Protein AF-A0A969PY31-F1 (afdb_monomer_lite)

Radius of gyration: 26.88 Å; chains: 1; bounding box: 87×20×40 Å

pLDDT: mean 84.62, std 10.89, range [54.22, 97.44]

Secondary structure (DSSP, 8-state):
-HHHHHHHHHHHHHHHHHHHHHHHHS-S----SS-----TT--EEEEEEEEE--TTTHHHHHHHHHHHHHHHGGGSTTEEEEEEEE-TTSSEEEEEEEEETTS--

Foldseek 3Di:
DVVVVVVVVVVVVVVVVVVVVVVVPDPPDPDDPDDDDDPPPDQKDKDKDKDFFALVCQVVVQVVVVVCCVPPQVPDAFWDDKDWDADPRRGIIMIITIGRNVRPD

Structure (mmCIF, N/CA/C/O backbone):
data_AF-A0A969PY31-F1
#
_entry.id   AF-A0A969PY31-F1
#
loop_
_atom_site.group_PDB
_atom_site.id
_atom_site.type_symbol
_atom_sit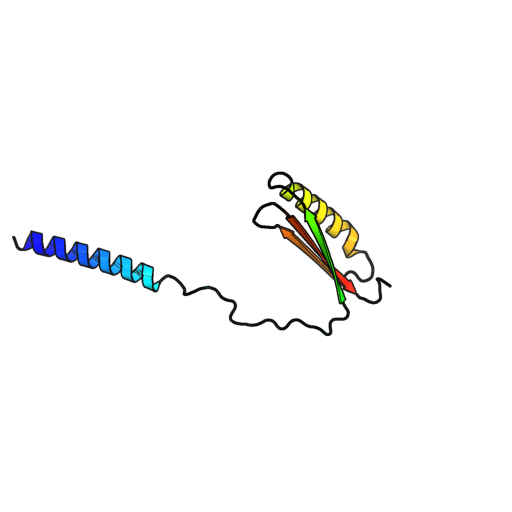e.label_atom_id
_atom_site.label_alt_id
_atom_site.label_comp_id
_atom_site.label_asym_id
_atom_site.label_entity_id
_atom_site.label_seq_id
_atom_site.pdbx_PDB_ins_code
_atom_site.Cartn_x
_atom_site.Cartn_y
_atom_site.Cartn_z
_atom_site.occupancy
_atom_site.B_iso_or_equiv
_atom_site.auth_seq_id
_atom_site.auth_comp_id
_atom_site.auth_asym_id
_atom_site.auth_atom_id
_atom_site.pdbx_PDB_model_num
ATOM 1 N N . MET A 1 1 ? -63.703 8.293 -23.814 1.00 60.44 1 MET A N 1
ATOM 2 C CA . MET A 1 1 ? -62.860 7.071 -23.791 1.00 60.44 1 MET A CA 1
ATOM 3 C C . MET A 1 1 ? -61.500 7.257 -24.470 1.00 60.44 1 MET A C 1
ATOM 5 O O . MET A 1 1 ? -60.507 6.831 -23.893 1.00 60.44 1 MET A O 1
ATOM 9 N N . LEU A 1 2 ? -61.414 7.957 -25.611 1.00 67.31 2 LEU A N 1
ATOM 10 C CA . LEU A 1 2 ? -60.161 8.191 -26.355 1.00 67.31 2 LEU A CA 1
ATOM 11 C C . LEU A 1 2 ? -59.028 8.828 -25.516 1.00 67.31 2 LEU A C 1
ATOM 13 O O . LEU A 1 2 ? -57.906 8.336 -25.511 1.00 67.31 2 LEU A O 1
ATOM 17 N N . ASN A 1 3 ? -59.338 9.850 -24.710 1.00 65.19 3 ASN A N 1
ATOM 18 C CA . ASN A 1 3 ? -58.343 10.569 -23.894 1.00 65.19 3 ASN A CA 1
ATOM 19 C C . ASN A 1 3 ? -57.692 9.707 -22.788 1.00 65.19 3 ASN A C 1
ATOM 21 O O . ASN A 1 3 ? -56.556 9.936 -22.376 1.00 65.19 3 ASN A O 1
ATOM 25 N N . LEU A 1 4 ? -58.415 8.692 -22.306 1.00 69.56 4 LEU A N 1
ATOM 26 C CA . LEU A 1 4 ? -57.938 7.737 -21.298 1.00 69.56 4 LEU A CA 1
ATOM 27 C C . LEU A 1 4 ? -56.994 6.697 -21.918 1.00 69.56 4 LEU A C 1
ATOM 29 O O . LEU A 1 4 ? -56.037 6.272 -21.276 1.00 69.56 4 LEU A O 1
ATOM 33 N N . LEU A 1 5 ? -57.245 6.336 -23.177 1.00 72.00 5 LEU A N 1
ATOM 34 C CA . LEU A 1 5 ? -56.416 5.440 -23.980 1.00 72.00 5 LEU A CA 1
ATOM 35 C C . LEU A 1 5 ? -55.081 6.103 -24.350 1.00 72.00 5 LEU A C 1
ATOM 37 O O . LEU A 1 5 ? -54.029 5.515 -24.113 1.00 72.00 5 LEU A O 1
ATOM 41 N N . VAL A 1 6 ? -55.116 7.364 -24.797 1.00 78.19 6 VAL A N 1
ATOM 42 C CA . VAL A 1 6 ? -53.911 8.151 -25.119 1.00 78.19 6 VAL A CA 1
ATOM 43 C C . VAL A 1 6 ? -53.005 8.307 -23.893 1.00 78.19 6 VAL A C 1
ATOM 45 O O . VAL A 1 6 ? -51.821 7.992 -23.961 1.00 78.19 6 VAL A O 1
ATOM 48 N N . ARG A 1 7 ? -53.558 8.682 -22.729 1.00 73.56 7 ARG A N 1
ATOM 49 C CA . ARG A 1 7 ? -52.777 8.827 -21.484 1.00 73.56 7 ARG A CA 1
ATOM 50 C C . ARG A 1 7 ? -52.103 7.530 -21.030 1.00 73.56 7 ARG A C 1
ATOM 52 O O . ARG A 1 7 ? -50.998 7.579 -20.492 1.00 73.56 7 ARG A O 1
ATOM 59 N N . LYS A 1 8 ? -52.757 6.378 -21.209 1.00 78.94 8 LYS A N 1
ATOM 60 C CA . LYS A 1 8 ? -52.165 5.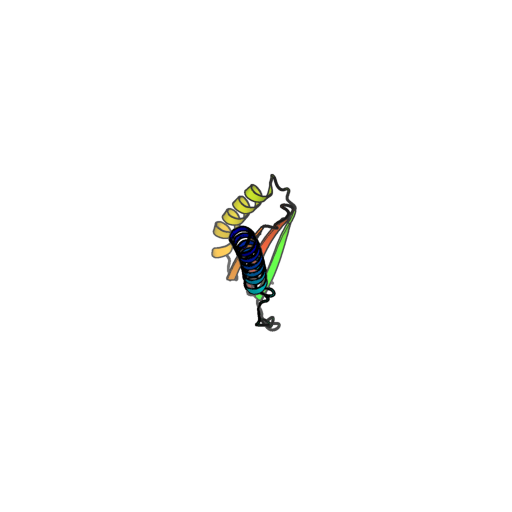070 -20.885 1.00 78.94 8 LYS A CA 1
ATOM 61 C C . LYS A 1 8 ? -51.022 4.730 -21.841 1.00 78.94 8 LYS A C 1
ATOM 63 O O . LYS A 1 8 ? -49.981 4.270 -21.384 1.00 78.94 8 LYS A O 1
ATOM 68 N N . PHE A 1 9 ? -51.188 5.025 -23.129 1.00 85.31 9 PHE A N 1
ATOM 69 C CA . PHE A 1 9 ? -50.170 4.769 -24.144 1.00 85.31 9 PHE A CA 1
ATOM 70 C C . PHE A 1 9 ? -48.913 5.620 -23.930 1.00 85.31 9 PHE A C 1
ATOM 72 O O . PHE A 1 9 ? -47.805 5.089 -23.944 1.00 85.31 9 PHE A O 1
ATOM 79 N N . THR A 1 10 ? -49.072 6.914 -23.630 1.00 82.94 10 THR A N 1
ATOM 80 C CA . THR A 1 10 ? -47.938 7.806 -23.344 1.00 82.94 10 THR A CA 1
ATOM 81 C C . THR A 1 10 ? -47.139 7.324 -22.135 1.00 82.94 10 THR A C 1
ATOM 83 O O . THR A 1 10 ? -45.919 7.264 -22.209 1.00 82.94 10 THR A O 1
ATOM 86 N N . LYS A 1 11 ? -47.805 6.900 -21.050 1.00 85.88 11 LYS A N 1
ATOM 87 C CA . LYS A 1 11 ? -47.117 6.363 -19.863 1.00 85.88 11 LYS A CA 1
ATOM 88 C C . LYS A 1 11 ? -46.282 5.125 -20.182 1.00 85.88 11 LYS A C 1
ATOM 90 O O . LYS A 1 11 ? -45.146 5.034 -19.731 1.00 85.88 11 LYS A O 1
ATOM 95 N N . ILE A 1 12 ? -46.832 4.191 -20.959 1.00 89.19 12 ILE A N 1
ATOM 96 C CA . ILE A 1 12 ? -46.109 2.979 -21.364 1.00 89.19 12 ILE A CA 1
ATOM 97 C C . ILE A 1 12 ? -44.897 3.357 -22.220 1.00 89.19 12 ILE A C 1
ATOM 99 O O . ILE A 1 12 ? -43.795 2.894 -21.942 1.00 89.19 12 ILE A O 1
ATOM 103 N N . ALA A 1 13 ? -45.074 4.253 -23.195 1.00 89.19 13 ALA A N 1
ATOM 104 C CA . ALA A 1 13 ? -43.984 4.717 -24.048 1.00 89.19 13 ALA A CA 1
ATOM 105 C C . ALA A 1 13 ? -42.852 5.371 -23.238 1.00 89.19 13 ALA A C 1
ATOM 107 O O . ALA A 1 13 ? -41.686 5.074 -23.479 1.00 89.19 13 ALA A O 1
ATOM 108 N N . THR A 1 14 ? -43.175 6.200 -22.239 1.00 88.25 14 THR A N 1
ATOM 109 C CA . THR A 1 14 ? -42.166 6.832 -21.375 1.00 88.25 14 THR A CA 1
ATOM 110 C C . THR A 1 14 ? -41.409 5.811 -20.525 1.00 88.25 14 THR A C 1
ATOM 112 O O . THR A 1 14 ? -40.192 5.912 -20.407 1.00 88.25 14 THR A O 1
ATOM 115 N N . ILE A 1 15 ? -42.099 4.811 -19.964 1.00 90.19 15 ILE A N 1
ATOM 116 C CA . ILE A 1 15 ? -41.453 3.747 -19.178 1.00 90.19 15 ILE A CA 1
ATOM 117 C C . ILE A 1 15 ? -40.502 2.938 -20.062 1.00 90.19 15 ILE A C 1
ATOM 119 O O . ILE A 1 15 ? -39.364 2.689 -19.674 1.00 90.19 15 ILE A O 1
ATOM 123 N N . VAL A 1 16 ? -40.942 2.574 -21.267 1.00 90.62 16 VAL A N 1
ATOM 124 C CA . VAL A 1 16 ? -40.118 1.832 -22.228 1.00 90.62 16 VAL A CA 1
ATOM 125 C C . VAL A 1 16 ? -38.880 2.639 -22.621 1.00 90.62 16 VAL A C 1
ATOM 127 O O . VAL A 1 16 ? -37.777 2.097 -22.599 1.00 90.62 16 VAL A O 1
ATOM 130 N N . LEU A 1 17 ? -39.034 3.938 -22.902 1.00 89.38 17 LEU A N 1
ATOM 131 C CA . LEU A 1 17 ? -37.905 4.808 -23.238 1.00 89.38 17 LEU A CA 1
ATOM 132 C C . LEU A 1 17 ? -36.896 4.918 -22.090 1.00 89.38 17 LEU A C 1
ATOM 134 O O . LEU A 1 17 ? -35.693 4.899 -22.329 1.00 89.38 17 LEU A O 1
ATOM 138 N N . LEU A 1 18 ? -37.382 5.015 -20.850 1.00 87.88 18 LEU A N 1
ATOM 139 C CA . LEU A 1 18 ? -36.532 5.109 -19.667 1.00 87.88 18 LEU A CA 1
ATOM 140 C C . LEU A 1 18 ? -35.721 3.822 -19.462 1.00 87.88 18 LEU A C 1
ATOM 142 O O . LEU A 1 18 ? -34.517 3.884 -19.231 1.00 87.88 18 LEU A O 1
ATOM 146 N N . VAL A 1 19 ? -36.365 2.659 -19.595 1.00 87.56 19 VAL A N 1
ATOM 147 C CA . VAL A 1 19 ? -35.701 1.353 -19.452 1.00 87.56 19 VAL A CA 1
ATOM 148 C C . VAL A 1 19 ? -34.662 1.140 -20.555 1.00 87.56 19 VAL A C 1
ATOM 150 O O . VAL A 1 19 ? -33.545 0.720 -20.261 1.00 87.56 19 VAL A O 1
ATOM 153 N N . LEU A 1 20 ? -34.989 1.482 -21.805 1.00 86.44 20 LEU A N 1
ATOM 154 C CA . LEU A 1 20 ? -34.039 1.430 -22.920 1.00 86.44 20 LEU A CA 1
ATOM 155 C C . LEU A 1 20 ? -32.862 2.386 -22.708 1.00 86.44 20 LEU A C 1
ATOM 157 O O . LEU A 1 20 ? -31.720 1.992 -22.915 1.00 86.44 20 LEU A O 1
ATOM 161 N N . GLY A 1 21 ? -33.120 3.608 -22.238 1.00 84.81 21 GLY A N 1
ATOM 162 C CA . GLY A 1 21 ? -32.071 4.582 -21.940 1.00 84.81 21 GLY A CA 1
ATOM 163 C C . GLY A 1 21 ? -31.076 4.068 -20.899 1.00 84.81 21 GLY A C 1
ATOM 164 O O . GLY A 1 21 ? -29.870 4.171 -21.104 1.00 84.81 21 GLY A O 1
ATOM 165 N N . VAL A 1 22 ? -31.565 3.445 -19.823 1.00 81.81 22 VAL A N 1
ATOM 166 C CA . VAL A 1 22 ? -30.699 2.844 -18.796 1.00 81.81 22 VAL A CA 1
ATOM 167 C C . VAL A 1 22 ? -29.941 1.635 -19.346 1.00 81.81 22 VAL A C 1
ATOM 169 O O . VAL A 1 22 ? -28.748 1.512 -19.098 1.00 81.81 22 VAL A O 1
ATOM 172 N N . ALA A 1 23 ? -30.588 0.766 -20.127 1.00 77.50 23 ALA A N 1
ATOM 173 C CA . ALA A 1 23 ? -29.945 -0.429 -20.671 1.00 77.50 23 ALA A CA 1
ATOM 174 C C . ALA A 1 23 ? -28.808 -0.111 -21.661 1.00 77.50 23 ALA A C 1
ATOM 176 O O . ALA A 1 23 ? -27.808 -0.822 -21.682 1.00 77.50 23 ALA A O 1
ATOM 177 N N . ILE A 1 24 ? -28.942 0.955 -22.458 1.00 77.81 24 ILE A N 1
ATOM 178 C CA . ILE A 1 24 ? -27.919 1.374 -23.434 1.00 77.81 24 ILE A CA 1
ATOM 179 C C . ILE A 1 24 ? -26.789 2.165 -22.752 1.00 77.81 24 ILE A C 1
ATOM 181 O O . ILE A 1 24 ? -25.650 2.139 -23.210 1.00 77.81 24 ILE A O 1
ATOM 185 N N . ALA A 1 25 ? -27.081 2.861 -21.650 1.00 73.12 25 ALA A N 1
ATOM 186 C CA . ALA A 1 25 ? -26.112 3.705 -20.953 1.00 73.12 25 ALA A CA 1
ATOM 187 C C . ALA A 1 25 ? -25.177 2.945 -19.996 1.00 73.12 25 ALA A C 1
ATOM 189 O O . ALA A 1 25 ? -24.278 3.567 -19.432 1.00 73.12 25 ALA A O 1
ATOM 190 N N . ILE A 1 26 ? -25.364 1.637 -19.782 1.00 72.00 26 ILE A N 1
ATOM 191 C CA . ILE A 1 26 ? -24.470 0.846 -18.927 1.00 72.00 26 ILE A CA 1
ATOM 192 C C . ILE A 1 26 ? -23.276 0.375 -19.772 1.00 72.00 26 ILE A C 1
ATOM 194 O O . ILE A 1 26 ? -23.441 -0.522 -20.602 1.00 72.00 26 ILE A O 1
ATOM 198 N N . PRO A 1 27 ? -22.066 0.936 -19.582 1.00 68.06 27 PRO A N 1
ATOM 199 C CA . PRO A 1 27 ? -20.888 0.474 -20.301 1.00 68.06 27 PRO A CA 1
ATOM 200 C C . PRO A 1 27 ? -20.595 -0.989 -19.948 1.00 68.06 27 PRO A C 1
ATOM 202 O O . PRO A 1 27 ? -20.656 -1.397 -18.786 1.00 68.06 27 PRO A O 1
ATOM 205 N N . SER A 1 28 ? -20.249 -1.782 -20.960 1.00 68.38 28 SER A N 1
ATOM 206 C CA . SER A 1 28 ? -20.105 -3.242 -20.919 1.00 68.38 28 SER A CA 1
ATOM 207 C C . SER A 1 28 ? -18.835 -3.745 -20.214 1.00 68.38 28 SER A C 1
ATOM 209 O O . SER A 1 28 ? -18.285 -4.765 -20.614 1.00 68.38 28 SER A O 1
ATOM 211 N N . LYS A 1 29 ? -18.442 -3.094 -19.109 1.00 65.56 29 LYS A N 1
ATOM 212 C CA . LYS A 1 29 ? -17.204 -3.241 -18.315 1.00 65.56 29 LYS A CA 1
ATOM 213 C C . LYS A 1 29 ? -16.087 -2.294 -18.756 1.00 65.56 29 LYS A C 1
ATOM 215 O O . LYS A 1 29 ? -15.679 -2.273 -19.909 1.00 65.56 29 LYS A O 1
ATOM 220 N N . ALA A 1 30 ? -15.547 -1.558 -17.786 1.00 62.56 30 ALA A N 1
ATOM 221 C CA . ALA A 1 30 ? -14.249 -0.906 -17.895 1.00 62.56 30 ALA A CA 1
ATOM 222 C C . ALA A 1 30 ? -13.167 -1.976 -17.687 1.00 62.56 30 ALA A C 1
ATOM 224 O O . ALA A 1 30 ? -12.739 -2.230 -16.563 1.00 62.56 30 ALA A O 1
ATOM 225 N N . GLN A 1 31 ? -12.796 -2.679 -18.753 1.00 62.88 31 GLN A N 1
ATOM 226 C CA . GLN A 1 31 ? -11.576 -3.484 -18.765 1.00 62.88 31 GLN A CA 1
ATOM 227 C C . GLN A 1 31 ? -10.476 -2.663 -19.432 1.00 62.88 31 GLN A C 1
ATOM 229 O O . GLN A 1 31 ? -10.726 -1.972 -20.417 1.00 62.88 31 GLN A O 1
ATOM 234 N N . ALA A 1 32 ? -9.276 -2.688 -18.853 1.00 65.06 32 ALA A N 1
ATOM 235 C CA . ALA A 1 32 ? -8.111 -2.082 -19.477 1.00 65.06 32 ALA A CA 1
ATOM 236 C C . ALA A 1 32 ? -7.823 -2.838 -20.782 1.00 65.06 32 ALA A C 1
ATOM 238 O O . ALA A 1 32 ? -7.517 -4.027 -20.748 1.00 65.06 32 ALA A O 1
ATOM 239 N N . ASP A 1 33 ? -7.968 -2.150 -21.913 1.00 67.69 33 ASP A N 1
ATOM 240 C CA . ASP A 1 33 ? -7.838 -2.729 -23.260 1.00 67.69 33 ASP A CA 1
ATOM 241 C C . ASP A 1 33 ? -6.379 -3.096 -23.597 1.00 67.69 33 ASP A C 1
ATOM 243 O O . ASP A 1 33 ? -6.089 -3.869 -24.509 1.00 67.69 33 ASP A O 1
ATOM 247 N N . THR A 1 34 ? -5.433 -2.562 -22.823 1.00 75.56 34 THR A N 1
ATOM 248 C CA . THR A 1 34 ? -4.001 -2.731 -23.047 1.00 75.56 34 THR A CA 1
ATOM 249 C C . THR A 1 34 ? -3.404 -3.661 -22.001 1.00 75.56 34 THR A C 1
ATOM 251 O O . THR A 1 34 ? -3.324 -3.326 -20.817 1.00 75.56 34 THR A O 1
ATOM 254 N N . VAL A 1 35 ? -2.927 -4.823 -22.447 1.00 75.88 35 VAL A N 1
ATOM 255 C CA . VAL A 1 35 ? -2.058 -5.677 -21.633 1.00 75.88 35 VAL A CA 1
ATOM 256 C C . VAL A 1 35 ? -0.738 -4.937 -21.444 1.00 75.88 35 VAL A C 1
ATOM 258 O O . VAL A 1 35 ? -0.026 -4.689 -22.414 1.00 75.88 35 VAL A O 1
ATOM 261 N N . ILE A 1 36 ? -0.416 -4.566 -20.206 1.00 75.94 36 ILE A N 1
ATOM 262 C CA . ILE A 1 36 ? 0.895 -4.009 -19.869 1.00 75.94 36 ILE A CA 1
ATOM 263 C C . ILE A 1 36 ? 1.853 -5.195 -19.704 1.00 75.94 36 ILE A C 1
ATOM 265 O O . ILE A 1 36 ? 1.678 -5.972 -18.760 1.00 75.94 36 ILE A O 1
ATOM 269 N N . PRO A 1 37 ? 2.826 -5.395 -20.615 1.00 78.44 37 PRO A N 1
ATOM 270 C CA . PRO A 1 37 ? 3.797 -6.465 -20.462 1.00 78.44 37 PRO A CA 1
ATOM 271 C C . PRO A 1 37 ? 4.652 -6.197 -19.221 1.00 78.44 37 PRO A C 1
ATOM 273 O O . PRO A 1 37 ? 5.135 -5.084 -19.017 1.00 78.44 37 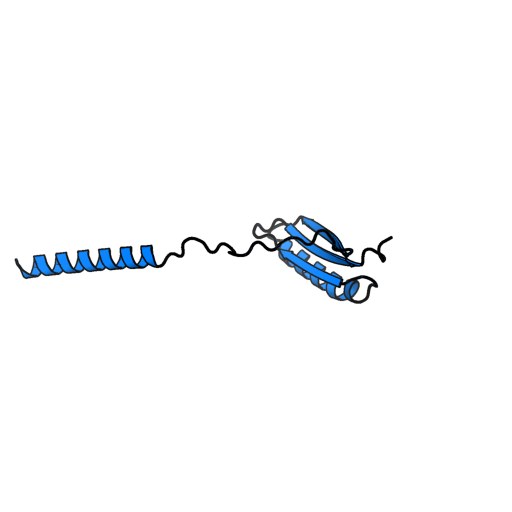PRO A O 1
ATOM 276 N N . LEU A 1 38 ? 4.833 -7.222 -18.389 1.00 75.25 38 LEU A N 1
ATOM 277 C CA . LEU A 1 38 ? 5.744 -7.148 -17.252 1.00 75.25 38 LEU A CA 1
ATOM 278 C C . LEU A 1 38 ? 7.182 -7.198 -17.775 1.00 75.25 38 LEU A C 1
ATOM 280 O O . LEU A 1 38 ? 7.544 -8.127 -18.499 1.00 75.25 38 LEU A O 1
ATOM 284 N N . ASP A 1 39 ? 7.998 -6.211 -17.410 1.00 77.19 39 ASP A N 1
ATOM 285 C CA . 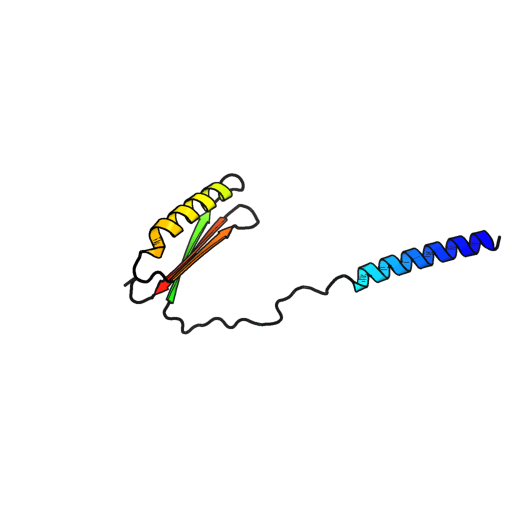ASP A 1 39 ? 9.426 -6.228 -17.722 1.00 77.19 39 ASP A CA 1
ATOM 286 C C . ASP A 1 39 ? 10.137 -7.267 -16.845 1.00 77.19 39 ASP A C 1
ATOM 288 O O . ASP A 1 39 ? 10.385 -7.051 -15.659 1.00 77.19 39 ASP A O 1
ATOM 292 N N . SER A 1 40 ? 10.461 -8.417 -17.436 1.00 74.19 40 SER A N 1
ATOM 293 C CA . SER A 1 40 ? 11.195 -9.494 -16.769 1.00 74.19 40 SER A CA 1
ATOM 294 C C . SER A 1 40 ? 12.713 -9.289 -16.756 1.00 74.19 40 SER A C 1
ATOM 296 O O . SER A 1 40 ? 13.419 -10.098 -16.159 1.00 74.19 40 SER A O 1
ATOM 298 N N . ASN A 1 41 ? 13.230 -8.258 -17.432 1.00 78.50 41 ASN A N 1
ATOM 299 C CA . ASN A 1 41 ? 14.663 -7.970 -17.529 1.00 78.50 41 ASN A CA 1
ATOM 300 C C . ASN A 1 41 ? 15.110 -6.844 -16.588 1.00 78.50 41 ASN A C 1
ATOM 302 O O . ASN A 1 41 ? 16.286 -6.460 -16.612 1.00 78.50 41 ASN A O 1
ATOM 306 N N . SER A 1 42 ? 14.199 -6.314 -15.767 1.00 77.75 42 SER A N 1
ATOM 307 C CA . SER A 1 42 ? 14.551 -5.306 -14.776 1.00 77.75 42 SER A CA 1
ATOM 308 C C . SER A 1 42 ? 15.604 -5.850 -13.809 1.00 77.75 42 SER A C 1
ATOM 310 O O . SER A 1 42 ? 15.504 -6.961 -13.289 1.00 77.75 42 SER A O 1
ATOM 312 N N . LYS A 1 43 ? 16.642 -5.042 -13.574 1.00 83.06 43 LYS A N 1
ATOM 313 C CA . LYS A 1 43 ? 17.682 -5.307 -12.568 1.00 83.06 43 LYS A CA 1
ATOM 314 C C . LYS A 1 43 ? 17.316 -4.732 -11.199 1.00 83.06 43 LYS A C 1
ATOM 316 O O . LYS A 1 43 ? 18.148 -4.750 -10.290 1.00 83.06 43 LYS A O 1
ATOM 321 N N . ASP A 1 44 ? 16.115 -4.184 -11.073 1.00 86.62 44 ASP A N 1
ATOM 322 C CA . ASP A 1 44 ? 15.632 -3.626 -9.826 1.00 86.62 44 ASP A CA 1
ATOM 323 C C . ASP A 1 44 ? 15.027 -4.724 -8.947 1.00 86.62 44 ASP A C 1
ATOM 325 O O . ASP A 1 44 ? 14.368 -5.655 -9.413 1.00 86.62 44 ASP A O 1
ATOM 329 N N . ILE A 1 45 ? 15.252 -4.600 -7.646 1.00 88.19 45 ILE A N 1
ATOM 330 C CA . ILE A 1 45 ? 14.673 -5.451 -6.617 1.00 88.19 45 ILE A CA 1
ATOM 331 C C . ILE A 1 45 ? 13.424 -4.754 -6.091 1.00 88.19 45 ILE A C 1
ATOM 333 O O . ILE A 1 45 ? 13.486 -3.630 -5.595 1.00 88.19 45 ILE A O 1
ATOM 337 N N . ASN A 1 46 ? 12.291 -5.446 -6.182 1.00 89.94 46 ASN A N 1
ATOM 338 C CA . ASN A 1 46 ? 11.026 -4.999 -5.615 1.00 89.94 46 ASN A CA 1
ATOM 339 C C . ASN A 1 46 ? 10.806 -5.696 -4.273 1.00 89.94 46 ASN A C 1
ATOM 341 O O . ASN A 1 46 ? 10.739 -6.924 -4.207 1.00 89.94 46 ASN A O 1
ATOM 345 N N . VAL A 1 47 ? 10.682 -4.913 -3.207 1.00 90.69 47 VAL A N 1
ATOM 346 C CA . VAL A 1 47 ? 10.381 -5.397 -1.861 1.00 90.69 47 VAL A CA 1
ATOM 347 C C . VAL A 1 47 ? 8.919 -5.107 -1.563 1.00 90.69 47 VAL A C 1
ATOM 349 O O . VAL A 1 47 ? 8.477 -3.959 -1.626 1.00 90.69 47 VAL A O 1
ATOM 352 N N . VAL A 1 48 ? 8.179 -6.162 -1.228 1.00 94.38 48 VAL A N 1
ATOM 353 C CA . VAL A 1 48 ? 6.776 -6.082 -0.819 1.00 94.38 48 VAL A CA 1
ATOM 354 C C . VAL A 1 48 ? 6.685 -6.435 0.656 1.00 94.38 48 VAL A C 1
ATOM 356 O O . VAL A 1 48 ? 6.975 -7.566 1.045 1.00 94.38 48 VAL A O 1
ATOM 359 N N . THR A 1 49 ? 6.238 -5.486 1.469 1.00 94.69 49 THR A N 1
ATOM 360 C CA . THR A 1 49 ? 5.995 -5.697 2.897 1.00 94.69 49 THR A CA 1
ATOM 361 C C . THR A 1 49 ? 4.503 -5.595 3.171 1.00 94.69 49 THR A C 1
ATOM 363 O O . THR A 1 49 ? 3.875 -4.575 2.894 1.00 94.69 49 THR A O 1
ATOM 366 N N . VAL A 1 50 ? 3.924 -6.660 3.725 1.00 96.06 50 VAL A N 1
ATOM 367 C CA . VAL A 1 50 ? 2.493 -6.726 4.043 1.00 96.06 50 VAL A CA 1
ATOM 368 C C . VAL A 1 50 ? 2.304 -6.591 5.547 1.00 96.06 50 VAL A C 1
ATOM 370 O O . VAL A 1 50 ? 2.772 -7.422 6.322 1.00 96.06 50 VAL A O 1
ATOM 373 N N . TYR A 1 51 ? 1.580 -5.555 5.954 1.00 96.62 51 TYR A N 1
ATOM 374 C CA . TYR A 1 51 ? 1.200 -5.312 7.338 1.00 96.62 51 TYR A CA 1
ATOM 375 C C . TYR A 1 51 ? -0.247 -5.738 7.542 1.00 96.62 51 TYR A C 1
ATOM 377 O O . TYR A 1 51 ? -1.167 -5.133 6.986 1.00 96.62 51 TYR A O 1
ATOM 385 N N . SER A 1 52 ? -0.460 -6.763 8.364 1.00 97.44 52 SER A N 1
ATOM 386 C CA . SER A 1 52 ? -1.801 -7.145 8.805 1.00 97.44 52 SER A CA 1
ATOM 387 C C . SER A 1 52 ? -2.373 -6.075 9.730 1.00 97.44 52 SER A C 1
ATOM 389 O O . SER A 1 52 ? -1.734 -5.632 10.683 1.00 97.44 52 SER A O 1
ATOM 391 N N . THR A 1 53 ? -3.600 -5.660 9.452 1.00 97.06 53 THR A N 1
ATOM 392 C CA . THR A 1 53 ? -4.307 -4.590 10.154 1.00 97.06 53 THR A CA 1
ATOM 393 C C . THR A 1 53 ? -5.768 -4.968 10.387 1.00 97.06 53 THR A C 1
ATOM 395 O O . THR A 1 53 ? -6.236 -6.047 10.030 1.00 97.06 53 THR A O 1
ATOM 398 N N . THR A 1 54 ? -6.492 -4.067 11.039 1.00 97.06 54 THR A N 1
ATOM 399 C CA . THR A 1 54 ? -7.950 -4.104 11.153 1.00 97.06 54 THR A CA 1
ATOM 400 C C . THR A 1 54 ? -8.510 -2.794 10.617 1.00 97.06 54 THR A C 1
ATOM 402 O O . THR A 1 54 ? -7.794 -1.791 10.576 1.00 97.06 54 THR A O 1
ATOM 405 N N . ALA A 1 55 ? -9.817 -2.739 10.344 1.00 94.50 55 ALA A N 1
ATOM 406 C CA . ALA A 1 55 ? -10.481 -1.500 9.929 1.00 94.50 55 ALA A CA 1
ATOM 407 C C . ALA A 1 55 ? -10.221 -0.310 10.881 1.00 94.50 55 ALA A C 1
ATOM 409 O O . ALA A 1 55 ? -10.212 0.838 10.445 1.00 94.50 55 ALA A O 1
ATOM 410 N N . LYS A 1 56 ? -9.968 -0.571 12.175 1.00 96.00 56 LYS A N 1
ATOM 411 C CA . LYS A 1 56 ? -9.645 0.466 13.169 1.00 96.00 56 LYS A CA 1
ATOM 412 C C . LYS A 1 56 ? -8.191 0.940 13.103 1.00 96.00 56 LYS A C 1
ATOM 414 O O . LYS A 1 56 ? -7.927 2.102 13.381 1.00 96.00 56 LYS A O 1
ATOM 419 N N . THR A 1 57 ? -7.253 0.055 12.767 1.00 97.19 57 THR A N 1
ATOM 420 C CA . THR A 1 57 ? -5.806 0.330 12.840 1.00 97.19 57 THR A CA 1
ATOM 421 C C . THR A 1 57 ? -5.186 0.682 11.489 1.00 97.19 57 THR A C 1
ATOM 423 O O . THR A 1 57 ? -4.130 1.309 11.451 1.00 97.19 57 THR A O 1
ATOM 426 N N . GLN A 1 58 ? -5.852 0.351 10.378 1.00 96.88 58 GLN A N 1
ATOM 427 C CA . GLN A 1 58 ? -5.327 0.516 9.021 1.00 96.88 58 GLN A CA 1
ATOM 428 C C . GLN A 1 58 ? -4.893 1.956 8.708 1.00 96.88 58 GLN A C 1
ATOM 430 O O . GLN A 1 58 ? -3.815 2.173 8.160 1.00 96.88 58 GLN A O 1
ATOM 435 N N . SER A 1 59 ? -5.701 2.956 9.081 1.00 95.81 59 SER A N 1
ATOM 436 C CA . SER A 1 59 ? -5.376 4.362 8.802 1.00 95.81 59 SER A CA 1
ATOM 437 C C . SER A 1 59 ? -4.165 4.860 9.592 1.00 95.81 59 SER A C 1
ATOM 439 O O . SER A 1 59 ? -3.421 5.704 9.093 1.00 95.81 59 SER A O 1
ATOM 441 N N . GLN A 1 60 ? -3.976 4.367 10.819 1.00 96.44 60 GLN A N 1
ATOM 442 C CA . GLN A 1 60 ? -2.822 4.729 11.636 1.00 96.44 60 GLN A CA 1
ATOM 443 C C . GLN A 1 60 ? -1.550 4.118 11.047 1.00 96.44 60 GLN A C 1
ATOM 445 O O . GLN A 1 60 ? -0.592 4.845 10.800 1.00 96.44 60 GLN A O 1
ATOM 450 N N . VAL A 1 61 ? -1.581 2.818 10.739 1.00 96.38 61 VAL A N 1
ATOM 451 C CA . VAL A 1 61 ? -0.453 2.102 10.126 1.00 96.38 61 VAL A CA 1
ATOM 452 C C . VAL A 1 61 ? -0.046 2.750 8.802 1.00 96.38 61 VAL A C 1
ATOM 454 O O . VAL A 1 61 ? 1.131 3.023 8.596 1.00 96.38 61 VAL A O 1
ATOM 457 N N . LEU A 1 62 ? -1.011 3.088 7.939 1.00 95.44 62 LEU A N 1
ATOM 458 C CA . LEU A 1 62 ? -0.746 3.795 6.682 1.00 95.44 62 LEU A CA 1
ATOM 459 C C . LEU A 1 62 ? 0.005 5.121 6.907 1.00 95.44 62 LEU A C 1
ATOM 461 O O . LEU A 1 62 ? 0.971 5.413 6.209 1.00 95.44 62 LEU A O 1
ATOM 465 N N . SER A 1 63 ? -0.433 5.918 7.886 1.00 94.50 63 SER A N 1
ATOM 466 C CA . SER A 1 63 ? 0.168 7.220 8.206 1.00 94.50 63 SER A CA 1
ATOM 467 C C . SER A 1 63 ? 1.584 7.089 8.768 1.00 94.50 63 SER A C 1
ATOM 469 O O . SER A 1 63 ? 2.474 7.857 8.402 1.00 94.50 63 SER A O 1
ATOM 471 N N . GLU A 1 64 ? 1.810 6.115 9.649 1.00 94.19 64 GLU A N 1
ATOM 472 C CA . GLU A 1 64 ? 3.128 5.851 10.228 1.00 94.19 64 GLU A CA 1
ATOM 473 C C . GLU A 1 64 ? 4.121 5.366 9.169 1.00 94.19 64 GLU A C 1
ATOM 475 O O . GLU A 1 64 ? 5.239 5.879 9.110 1.00 94.19 64 GLU A O 1
ATOM 480 N N . LEU A 1 65 ? 3.693 4.462 8.283 1.00 93.12 65 LEU A N 1
ATOM 481 C CA . LEU A 1 65 ? 4.518 3.984 7.174 1.00 93.12 65 LEU A CA 1
ATOM 482 C C . LEU A 1 65 ? 4.860 5.106 6.195 1.00 93.12 65 LEU A C 1
ATOM 484 O O . LEU A 1 65 ? 6.029 5.281 5.871 1.00 93.12 65 LEU A O 1
ATOM 488 N N . ALA A 1 66 ? 3.883 5.927 5.798 1.00 90.94 66 ALA A N 1
ATOM 489 C CA . ALA A 1 66 ? 4.130 7.053 4.896 1.00 90.94 66 ALA A CA 1
ATOM 490 C C . ALA A 1 66 ? 5.185 8.022 5.454 1.00 90.94 66 ALA A C 1
ATOM 492 O O . ALA A 1 66 ? 6.070 8.474 4.730 1.00 90.94 66 ALA A O 1
ATOM 493 N N . LYS A 1 67 ? 5.138 8.301 6.764 1.00 90.12 67 LYS A N 1
ATOM 494 C CA . LYS A 1 67 ? 6.147 9.133 7.436 1.00 90.12 67 LYS A CA 1
ATOM 495 C C . LYS A 1 67 ? 7.516 8.459 7.483 1.00 90.12 67 LYS A C 1
ATOM 497 O O . LYS A 1 67 ? 8.527 9.142 7.314 1.00 90.12 67 LYS A O 1
ATOM 502 N N . ALA A 1 68 ? 7.554 7.156 7.758 1.00 86.19 68 ALA A N 1
ATOM 503 C CA . ALA A 1 68 ? 8.793 6.397 7.832 1.00 86.19 68 ALA A CA 1
ATOM 504 C C . ALA A 1 68 ? 9.494 6.345 6.467 1.00 86.19 68 ALA A C 1
ATOM 506 O O . ALA A 1 68 ? 10.664 6.710 6.383 1.00 86.19 68 ALA A O 1
ATOM 507 N N . GLU A 1 69 ? 8.778 5.984 5.399 1.00 84.94 69 GLU A N 1
ATOM 508 C CA . GLU A 1 69 ? 9.344 5.873 4.049 1.00 84.94 69 GLU A CA 1
ATOM 509 C C . GLU A 1 69 ? 9.814 7.224 3.508 1.00 84.94 69 GLU A C 1
ATOM 511 O O . GLU A 1 69 ? 10.957 7.338 3.064 1.00 84.94 69 GLU A O 1
ATOM 516 N N . GLN A 1 70 ? 8.989 8.274 3.626 1.00 78.75 70 GLN A N 1
ATOM 517 C CA . GLN A 1 70 ? 9.343 9.611 3.138 1.00 78.75 70 GLN A CA 1
ATOM 518 C C . GLN A 1 70 ? 10.636 10.129 3.781 1.00 78.75 70 GLN A C 1
ATOM 520 O O . GLN A 1 70 ? 11.461 10.764 3.119 1.00 78.75 70 GLN A O 1
ATOM 525 N N . LYS A 1 71 ? 10.816 9.856 5.079 1.00 80.19 71 LYS A N 1
ATOM 526 C CA . LYS A 1 71 ? 11.975 10.318 5.843 1.00 80.19 71 LYS A CA 1
ATOM 527 C C . LYS A 1 71 ? 13.211 9.441 5.640 1.00 80.19 71 LYS A C 1
ATOM 529 O O . LYS A 1 71 ? 14.320 9.967 5.678 1.00 80.19 71 LYS A O 1
ATOM 534 N N . ALA A 1 72 ? 13.033 8.130 5.499 1.00 81.44 72 ALA A N 1
ATOM 535 C CA . ALA A 1 72 ? 14.136 7.181 5.536 1.00 81.44 72 ALA A CA 1
ATOM 536 C C . ALA A 1 72 ? 14.639 6.789 4.148 1.00 81.44 72 ALA A C 1
ATOM 538 O O . ALA A 1 72 ? 15.844 6.732 3.962 1.00 81.44 72 ALA A O 1
ATOM 539 N N . PHE A 1 73 ? 13.761 6.507 3.185 1.00 84.50 73 PHE A N 1
ATOM 540 C CA . PHE A 1 73 ? 14.169 5.787 1.974 1.00 84.50 73 PHE A CA 1
ATOM 541 C C . PHE A 1 73 ? 14.773 6.687 0.903 1.00 84.50 73 PHE A C 1
ATOM 543 O O . PHE A 1 73 ? 15.752 6.305 0.270 1.00 84.50 73 PHE A O 1
ATOM 550 N N . SER A 1 74 ? 14.273 7.916 0.770 1.00 82.81 74 SER A N 1
ATOM 551 C CA . SER A 1 74 ? 14.740 8.877 -0.241 1.00 82.81 74 SER A CA 1
ATOM 552 C C . SER A 1 74 ? 16.237 9.211 -0.162 1.00 82.81 74 SER A C 1
ATOM 554 O O . SER A 1 74 ? 16.816 9.654 -1.151 1.00 82.81 74 SER A O 1
ATOM 556 N N . SER A 1 75 ? 16.875 9.001 0.993 1.00 85.94 75 SER A N 1
ATOM 557 C CA . SER A 1 75 ? 18.302 9.263 1.210 1.00 85.94 75 SER A CA 1
ATOM 558 C C . SER A 1 75 ? 19.189 8.018 1.119 1.00 85.94 75 SER A C 1
ATOM 560 O O . SER A 1 75 ? 20.413 8.147 1.189 1.00 85.94 75 SER A O 1
ATOM 562 N N . ILE A 1 76 ? 18.612 6.821 0.963 1.00 88.50 76 ILE A N 1
ATOM 563 C CA . ILE A 1 76 ? 19.370 5.566 0.954 1.00 88.50 76 ILE A CA 1
ATOM 564 C C . ILE A 1 76 ? 19.871 5.284 -0.469 1.00 88.50 76 ILE A C 1
ATOM 566 O O . ILE A 1 76 ? 19.069 5.245 -1.407 1.00 88.50 76 ILE A O 1
ATOM 570 N N . PRO A 1 77 ? 21.186 5.053 -0.659 1.00 89.25 77 PRO A N 1
ATOM 571 C CA . PRO A 1 77 ? 21.726 4.647 -1.949 1.00 89.25 77 PRO A CA 1
ATOM 572 C C . PRO A 1 77 ? 20.997 3.425 -2.511 1.00 89.25 77 PRO A C 1
ATOM 574 O O . PRO A 1 77 ? 20.768 2.444 -1.810 1.00 89.25 77 PRO A O 1
ATOM 577 N N . GLY A 1 78 ? 20.625 3.507 -3.784 1.00 89.06 78 GLY A N 1
ATOM 578 C CA . GLY A 1 78 ? 19.922 2.433 -4.474 1.00 89.06 78 GLY A CA 1
ATOM 579 C C . GLY A 1 78 ? 18.401 2.494 -4.362 1.00 89.06 78 GLY A C 1
ATOM 580 O O . GLY A 1 78 ? 17.753 1.816 -5.148 1.00 89.06 78 GLY A O 1
ATOM 581 N N . PHE A 1 79 ? 17.814 3.319 -3.488 1.00 90.56 79 PHE A N 1
ATOM 582 C CA . PHE A 1 79 ? 16.367 3.551 -3.497 1.00 90.56 79 PHE A CA 1
ATOM 583 C C . PHE A 1 79 ? 15.925 4.214 -4.808 1.00 90.56 79 PHE A C 1
ATOM 585 O O . PHE A 1 79 ? 16.586 5.133 -5.297 1.00 90.56 79 PHE A O 1
ATOM 592 N N . GLN A 1 80 ? 14.816 3.741 -5.374 1.00 89.88 80 GLN A N 1
ATOM 593 C CA . GLN A 1 80 ? 14.245 4.264 -6.616 1.00 89.88 80 GLN A CA 1
ATOM 594 C C . GLN A 1 80 ? 12.880 4.894 -6.365 1.00 89.88 80 GLN A C 1
ATOM 596 O O . GLN A 1 80 ? 12.679 6.064 -6.680 1.00 89.88 80 GLN A O 1
ATOM 601 N N . ASP A 1 81 ? 11.955 4.119 -5.801 1.00 90.56 81 ASP A N 1
ATOM 602 C CA . ASP A 1 81 ? 10.583 4.563 -5.579 1.00 90.56 81 ASP A CA 1
ATOM 603 C C . ASP A 1 81 ? 9.901 3.737 -4.482 1.00 90.56 81 ASP A C 1
ATOM 605 O O . ASP A 1 81 ? 10.338 2.626 -4.155 1.00 90.56 81 ASP A O 1
ATOM 609 N N . SER A 1 82 ? 8.816 4.266 -3.917 1.00 92.12 82 SER A N 1
ATOM 610 C CA . SER A 1 82 ? 7.934 3.517 -3.028 1.00 92.12 82 SER A CA 1
ATOM 611 C C . SER A 1 82 ? 6.468 3.893 -3.195 1.00 92.12 82 SER A C 1
ATOM 613 O O . SER A 1 82 ? 6.099 5.009 -3.557 1.00 92.12 82 SER A O 1
ATOM 615 N N . ALA A 1 83 ? 5.603 2.928 -2.906 1.00 93.19 83 ALA A N 1
ATOM 616 C CA . ALA A 1 83 ? 4.166 3.115 -2.895 1.00 93.19 83 ALA A CA 1
ATOM 617 C C . ALA A 1 83 ? 3.555 2.360 -1.722 1.00 93.19 83 ALA A C 1
ATOM 619 O O . ALA A 1 83 ? 3.880 1.202 -1.469 1.00 93.19 83 ALA A O 1
ATOM 620 N N . ILE A 1 84 ? 2.602 2.992 -1.042 1.00 94.62 84 ILE A N 1
ATOM 621 C CA . ILE A 1 84 ? 1.875 2.362 0.056 1.00 94.62 84 ILE A CA 1
ATOM 622 C C . ILE A 1 84 ? 0.413 2.229 -0.345 1.00 94.62 84 ILE A C 1
ATOM 624 O O . ILE A 1 84 ? -0.274 3.209 -0.635 1.00 94.62 84 ILE A O 1
ATOM 628 N N . LEU A 1 85 ? -0.065 0.992 -0.364 1.00 94.69 85 LEU A N 1
ATOM 629 C CA . LEU A 1 85 ? -1.409 0.621 -0.766 1.00 94.69 85 LEU A CA 1
ATOM 630 C C . LEU A 1 85 ? -2.239 0.224 0.449 1.00 94.69 85 LEU A C 1
ATOM 632 O O . LEU A 1 85 ? -1.772 -0.426 1.386 1.00 94.69 85 LEU A O 1
ATOM 636 N N . LYS A 1 86 ? -3.518 0.580 0.394 1.00 94.94 86 LYS A N 1
ATOM 637 C CA . LYS A 1 86 ? -4.508 0.234 1.408 1.00 94.94 86 LYS A CA 1
ATOM 638 C C . LYS A 1 86 ? -5.449 -0.832 0.856 1.00 94.94 86 LYS A C 1
ATOM 640 O O . LYS A 1 86 ? -6.096 -0.592 -0.163 1.00 94.94 86 LYS A O 1
ATOM 645 N N . ALA A 1 87 ? -5.577 -1.969 1.537 1.00 93.19 87 ALA A N 1
ATOM 646 C CA . ALA A 1 87 ? -6.562 -2.977 1.155 1.00 93.19 87 ALA A CA 1
ATOM 647 C C . ALA A 1 87 ? -7.993 -2.464 1.391 1.00 93.19 87 ALA A C 1
ATOM 649 O O . ALA A 1 87 ? -8.270 -1.793 2.390 1.00 93.19 87 ALA A O 1
ATOM 650 N N . GLN A 1 88 ? -8.906 -2.769 0.466 1.00 93.81 88 GLN A N 1
ATOM 651 C CA . GLN A 1 88 ? -10.289 -2.277 0.518 1.00 93.81 88 GLN A CA 1
ATOM 652 C C . GLN A 1 88 ? -11.091 -2.856 1.691 1.00 93.81 88 GLN A C 1
ATOM 654 O O . GLN A 1 88 ? -11.995 -2.198 2.198 1.00 93.81 88 GLN A O 1
ATOM 659 N N . ASP A 1 89 ? -10.745 -4.060 2.137 1.00 94.00 89 ASP A N 1
ATOM 660 C CA . ASP A 1 89 ? -11.399 -4.785 3.230 1.00 94.00 89 ASP A CA 1
ATOM 661 C C . ASP A 1 89 ? -10.919 -4.359 4.632 1.00 94.00 89 ASP A C 1
ATOM 663 O O . ASP A 1 89 ? -11.437 -4.832 5.643 1.00 94.00 89 ASP A O 1
ATOM 667 N N . GLY A 1 90 ? -9.932 -3.463 4.716 1.00 93.56 90 GLY A N 1
ATOM 668 C CA . GLY A 1 90 ? -9.392 -2.995 5.990 1.00 93.56 90 GLY A CA 1
ATOM 669 C C . GLY A 1 90 ? -8.399 -3.946 6.659 1.00 93.56 90 GLY A C 1
ATOM 670 O O . GLY A 1 90 ? -7.973 -3.660 7.777 1.00 93.56 90 GLY A O 1
ATOM 671 N N . THR A 1 91 ? -8.050 -5.075 6.036 1.00 97.12 91 THR A N 1
ATOM 672 C CA . THR A 1 91 ? -7.254 -6.126 6.693 1.00 97.12 91 THR A CA 1
ATOM 673 C C . THR A 1 91 ? -5.758 -5.947 6.498 1.00 97.12 91 THR A C 1
ATOM 675 O O . THR A 1 91 ? -4.967 -6.532 7.236 1.00 97.12 91 THR A O 1
ATOM 678 N N . GLN A 1 92 ? -5.335 -5.135 5.529 1.00 97.38 92 GLN A N 1
ATOM 679 C CA . GLN A 1 92 ? -3.928 -5.020 5.156 1.00 97.38 92 GLN A CA 1
ATOM 680 C C . GLN A 1 92 ? -3.535 -3.601 4.736 1.00 97.38 92 GLN A C 1
ATOM 682 O O . GLN A 1 92 ? -4.329 -2.838 4.174 1.00 97.38 92 GLN A O 1
ATOM 687 N N . VAL A 1 93 ? -2.268 -3.282 4.975 1.00 97.19 93 VAL A N 1
ATOM 688 C CA . VAL A 1 93 ? -1.529 -2.196 4.325 1.00 97.19 93 VAL A CA 1
ATOM 689 C C . VAL A 1 93 ? -0.315 -2.830 3.655 1.00 97.19 93 VAL A C 1
ATOM 691 O O . VAL A 1 93 ? 0.359 -3.656 4.265 1.00 97.19 93 VAL A O 1
ATOM 694 N N . ILE A 1 94 ? -0.055 -2.485 2.399 1.00 96.75 94 ILE A N 1
ATOM 695 C CA . ILE A 1 94 ? 1.028 -3.067 1.602 1.00 96.75 94 ILE A CA 1
ATOM 696 C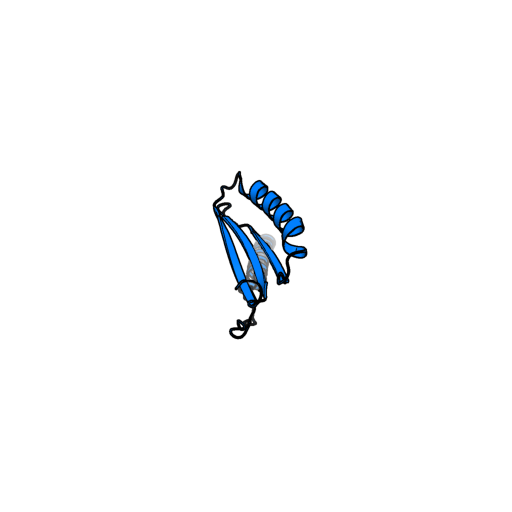 C . ILE A 1 94 ? 1.998 -1.946 1.259 1.00 96.75 94 ILE A C 1
ATOM 698 O O . ILE A 1 94 ? 1.611 -0.992 0.593 1.00 96.75 94 ILE A O 1
ATOM 702 N N . ALA A 1 95 ? 3.240 -2.060 1.709 1.00 94.69 95 ALA A N 1
ATOM 703 C CA . ALA A 1 95 ? 4.325 -1.171 1.328 1.00 94.69 95 ALA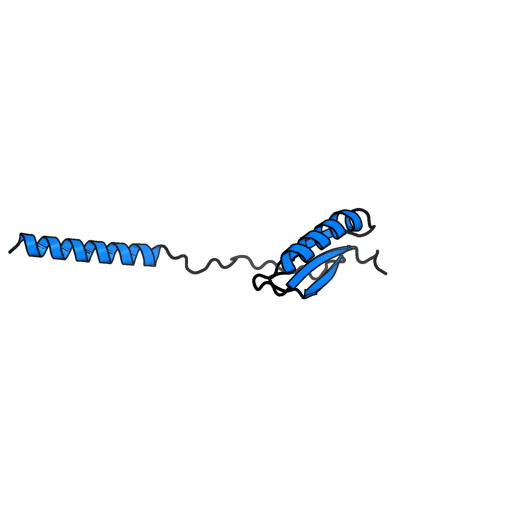 A CA 1
ATOM 704 C C . ALA A 1 95 ? 5.145 -1.821 0.209 1.00 94.69 95 ALA A C 1
ATOM 706 O O . ALA A 1 95 ? 5.579 -2.968 0.330 1.00 94.69 95 ALA A O 1
ATOM 707 N N . LEU A 1 96 ? 5.327 -1.094 -0.883 1.00 94.06 96 LEU A N 1
ATOM 708 C CA . LEU A 1 96 ? 6.103 -1.477 -2.053 1.00 94.06 96 LEU A CA 1
ATOM 709 C C . LEU A 1 96 ? 7.303 -0.547 -2.121 1.00 94.06 96 LEU A C 1
ATOM 711 O O . LEU A 1 96 ? 7.128 0.665 -2.074 1.00 94.06 96 LEU A O 1
ATOM 715 N N . SER A 1 97 ? 8.504 -1.090 -2.266 1.00 92.19 97 SER A N 1
ATOM 716 C CA . SER A 1 97 ? 9.696 -0.279 -2.520 1.00 92.19 97 SER A CA 1
ATOM 717 C C . SER A 1 97 ? 10.561 -0.914 -3.598 1.00 92.19 97 SER A C 1
ATOM 719 O O . SER A 1 97 ? 10.699 -2.137 -3.657 1.00 92.19 97 SER A O 1
ATOM 721 N N . GLN A 1 98 ? 11.126 -0.075 -4.456 1.00 91.75 98 GLN A N 1
ATOM 722 C CA . GLN A 1 98 ? 11.975 -0.473 -5.567 1.00 91.75 98 GLN A CA 1
ATOM 723 C C . GLN A 1 98 ? 13.402 0.006 -5.320 1.00 91.75 98 GLN A C 1
ATOM 725 O O . GLN A 1 98 ? 13.637 1.153 -4.934 1.00 91.75 98 GLN A O 1
ATOM 730 N N . TRP A 1 99 ? 14.352 -0.892 -5.560 1.00 91.69 99 TRP A N 1
ATOM 731 C CA . TRP A 1 99 ? 15.761 -0.691 -5.258 1.00 91.69 99 TRP A CA 1
ATOM 732 C C . TRP A 1 99 ? 16.636 -1.147 -6.420 1.00 91.69 99 TRP A C 1
ATOM 734 O O . TRP A 1 99 ? 16.309 -2.108 -7.110 1.00 91.69 99 TRP A O 1
ATOM 744 N N . LYS A 1 100 ? 17.796 -0.525 -6.613 1.00 90.25 100 LYS A N 1
ATOM 745 C CA . LYS A 1 100 ? 18.817 -1.014 -7.544 1.00 90.25 100 LYS A CA 1
ATOM 746 C C . LYS A 1 100 ? 19.416 -2.305 -7.001 1.00 90.25 100 LYS A C 1
ATOM 748 O O . LYS A 1 100 ? 19.974 -2.324 -5.908 1.00 90.25 100 LYS A O 1
ATOM 753 N N . GLY A 1 101 ? 19.378 -3.378 -7.791 1.00 75.12 101 GLY A N 1
ATOM 754 C CA . GLY A 1 101 ? 19.781 -4.705 -7.317 1.00 75.12 101 GLY A CA 1
ATOM 755 C C . GLY A 1 101 ? 21.247 -4.862 -6.902 1.00 75.12 101 GLY A C 1
ATOM 756 O O . GLY A 1 101 ? 21.574 -5.813 -6.203 1.00 75.12 101 GLY A O 1
ATOM 757 N N . LYS A 1 102 ? 22.135 -3.937 -7.291 1.00 68.56 102 LYS A N 1
ATOM 758 C CA . LYS A 1 102 ? 23.558 -3.968 -6.912 1.00 68.56 102 LYS A CA 1
ATOM 759 C C . LYS A 1 102 ? 23.819 -3.468 -5.482 1.00 68.56 102 LYS A C 1
ATOM 761 O O . LYS A 1 102 ? 24.859 -3.788 -4.925 1.00 68.56 102 LYS A O 1
ATOM 766 N N . ASP A 1 103 ? 22.896 -2.701 -4.904 1.00 62.53 103 ASP A N 1
ATOM 767 C CA . ASP A 1 103 ? 23.121 -1.983 -3.640 1.00 62.53 103 ASP A CA 1
ATOM 768 C C . ASP A 1 103 ? 22.536 -2.721 -2.412 1.00 62.53 103 ASP A C 1
ATOM 770 O O . ASP A 1 103 ? 22.633 -2.229 -1.291 1.00 62.53 103 ASP A O 1
ATOM 774 N N . LEU A 1 104 ? 21.946 -3.910 -2.612 1.00 57.56 104 LEU A N 1
ATOM 775 C CA . LEU A 1 104 ? 21.366 -4.768 -1.562 1.00 57.56 104 LEU A CA 1
ATOM 776 C C . LEU A 1 104 ? 22.162 -6.068 -1.305 1.00 57.56 104 LEU A C 1
ATOM 778 O O . LEU A 1 104 ? 21.707 -6.904 -0.523 1.00 57.56 104 LEU A O 1
ATOM 782 N N . SER A 1 105 ? 23.312 -6.255 -1.968 1.00 54.22 105 SER A N 1
ATOM 783 C CA . SER A 1 105 ? 24.185 -7.438 -1.840 1.00 54.22 105 SER A CA 1
ATOM 784 C C . SER A 1 105 ? 25.379 -7.206 -0.926 1.00 54.22 105 SER A C 1
ATOM 786 O O . SER A 1 105 ? 26.061 -6.180 -1.157 1.00 54.22 105 SER A O 1
#

Sequence (105 aa):
MLNLLVRKFTKIATIVLLVLGVAIAIPSKAQADTVIPLDSNSKDINVVTVYSTTAKTQSQVLSELAKAEQKAFSSIPGFQDSAILKAQDGTQVIALSQWKGKDLS